Protein AF-A0A934BSH8-F1 (afdb_monomer_lite)

Sequence (89 aa):
MPTNLRAATTQRTSISIAWSFNGASQGFRVQRSSDGGATWTQIVQTPGSATAVQDSGLTPGTKYLYRVQALNDDGPTAWSSALSKTTLQ

Foldseek 3Di:
DWEPWDFPDAAQFKTKIFTDDDDFFQWKWKWKDQPPPPDIDTQDIGGRPDGMDMDGRHHGQGKMKMWMWGAHPVGIDDIYDIDIDHHHD

Secondary structure (DSSP, 8-state):
--EEEEEEEE-SSEEEEEEE--S--SEEEEEEESSTTSS-EEEEEEETT--EEEEESPPTT-EEEEEEEEEETTEEPPPPPPEEEE---

Structure (mmCIF, N/CA/C/O backbone):
data_AF-A0A934BSH8-F1
#
_entry.id   AF-A0A934BSH8-F1
#
loop_
_atom_site.group_PDB
_atom_site.id
_atom_site.type_symbol
_atom_site.label_atom_id
_atom_site.label_alt_id
_atom_site.label_comp_id
_atom_site.label_asym_id
_atom_site.label_entity_id
_atom_site.label_seq_id
_atom_site.pdbx_PDB_ins_code
_atom_site.Cartn_x
_atom_site.Cartn_y
_atom_site.Cartn_z
_atom_site.occupancy
_atom_site.B_iso_or_equiv
_atom_site.auth_seq_id
_atom_site.auth_comp_id
_atom_site.auth_asym_id
_atom_site.auth_atom_id
_atom_site.pdbx_PDB_model_num
ATOM 1 N N . MET A 1 1 ? 5.517 -6.295 -11.138 1.00 93.62 1 MET A N 1
ATOM 2 C CA . MET A 1 1 ? 4.584 -5.746 -10.126 1.00 93.62 1 MET A CA 1
ATOM 3 C C . MET A 1 1 ? 5.183 -5.897 -8.735 1.00 93.62 1 MET A C 1
ATOM 5 O O . MET A 1 1 ? 6.021 -6.781 -8.570 1.00 93.62 1 MET A O 1
ATOM 9 N N . PRO A 1 2 ? 4.798 -5.063 -7.756 1.00 96.88 2 PRO A N 1
ATOM 10 C CA . PRO A 1 2 ? 5.152 -5.256 -6.351 1.00 96.88 2 PR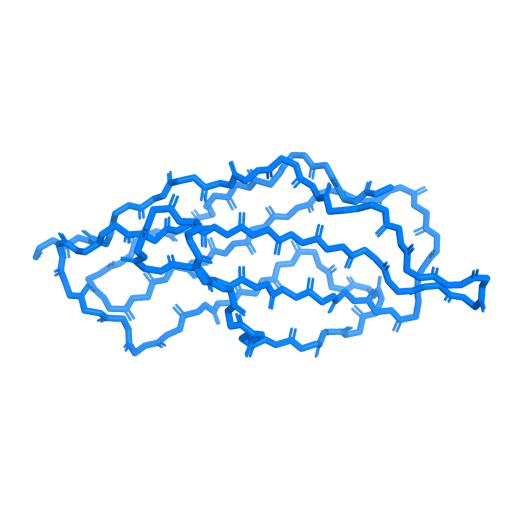O A CA 1
ATOM 11 C C . PRO A 1 2 ? 4.700 -6.625 -5.834 1.00 96.88 2 PRO A C 1
ATOM 13 O O . PRO A 1 2 ? 3.655 -7.141 -6.230 1.00 96.88 2 PRO A O 1
ATOM 16 N N . THR A 1 3 ? 5.490 -7.206 -4.942 1.00 97.81 3 THR A N 1
ATOM 17 C CA . THR A 1 3 ? 5.251 -8.522 -4.333 1.00 97.81 3 THR A CA 1
ATOM 18 C C . THR A 1 3 ? 5.369 -8.428 -2.815 1.00 97.81 3 THR A C 1
ATOM 20 O O . THR A 1 3 ? 5.738 -7.379 -2.289 1.00 97.81 3 THR A O 1
ATOM 23 N N . ASN A 1 4 ? 5.045 -9.512 -2.100 1.00 97.38 4 ASN A N 1
ATOM 24 C CA . ASN A 1 4 ? 5.177 -9.584 -0.639 1.00 97.38 4 ASN A CA 1
ATOM 25 C C . ASN A 1 4 ? 4.482 -8.417 0.093 1.00 97.38 4 ASN A C 1
ATOM 27 O O . ASN A 1 4 ? 5.017 -7.866 1.057 1.00 97.38 4 ASN A O 1
ATOM 31 N N . LEU A 1 5 ? 3.310 -8.003 -0.409 1.00 98.44 5 LEU A N 1
ATOM 32 C CA . LEU A 1 5 ? 2.531 -6.936 0.205 1.00 98.44 5 LEU A CA 1
ATOM 33 C C . LEU A 1 5 ? 2.048 -7.396 1.583 1.00 98.44 5 LEU A C 1
ATOM 35 O O . LEU A 1 5 ? 1.316 -8.379 1.701 1.00 98.44 5 LEU A O 1
ATOM 39 N N . ARG A 1 6 ? 2.455 -6.680 2.627 1.00 98.62 6 ARG A N 1
ATOM 40 C CA . ARG A 1 6 ? 2.209 -7.052 4.024 1.00 98.62 6 ARG A CA 1
ATOM 41 C C . ARG A 1 6 ? 1.975 -5.827 4.895 1.00 98.62 6 ARG A C 1
ATOM 43 O O . ARG A 1 6 ? 2.400 -4.728 4.553 1.00 98.62 6 ARG A O 1
ATOM 50 N N . ALA A 1 7 ? 1.349 -6.026 6.052 1.00 98.00 7 ALA A N 1
ATOM 51 C CA . ALA A 1 7 ? 1.330 -5.003 7.092 1.00 98.00 7 ALA A CA 1
ATOM 52 C C . ALA A 1 7 ? 2.581 -5.143 7.961 1.00 98.00 7 ALA A C 1
ATOM 54 O O . ALA A 1 7 ? 2.786 -6.192 8.569 1.00 98.00 7 ALA A O 1
ATOM 55 N N . ALA A 1 8 ? 3.400 -4.094 8.006 1.00 97.56 8 ALA A N 1
ATOM 56 C CA . ALA A 1 8 ? 4.533 -3.988 8.918 1.00 97.56 8 ALA A CA 1
ATOM 57 C C . ALA A 1 8 ? 4.060 -3.700 10.351 1.00 97.56 8 ALA A C 1
ATOM 59 O O . ALA A 1 8 ? 4.536 -4.322 11.294 1.00 97.56 8 ALA A O 1
ATOM 60 N N . THR A 1 9 ? 3.064 -2.819 10.494 1.00 97.81 9 THR A N 1
ATOM 61 C CA . THR A 1 9 ? 2.451 -2.472 11.784 1.00 97.81 9 THR A CA 1
ATOM 62 C C . THR A 1 9 ? 0.954 -2.272 11.601 1.00 97.81 9 THR A C 1
ATOM 64 O O . THR A 1 9 ? 0.512 -1.744 10.582 1.00 97.81 9 THR A O 1
ATOM 67 N N . THR A 1 10 ? 0.162 -2.677 12.589 1.00 98.56 10 THR A N 1
ATOM 68 C CA . THR A 1 10 ? -1.281 -2.405 12.658 1.00 98.56 10 THR A CA 1
ATOM 69 C C . THR A 1 10 ? -1.571 -1.697 13.973 1.00 98.56 10 THR A C 1
ATOM 71 O O . THR A 1 10 ? -1.162 -2.168 15.030 1.00 98.56 10 THR A O 1
ATOM 74 N N . GLN A 1 11 ? -2.246 -0.556 13.903 1.00 98.56 11 GLN A N 1
ATOM 75 C CA . GLN A 1 11 ? -2.665 0.244 15.049 1.00 98.56 11 GLN A CA 1
ATOM 76 C C . GLN A 1 11 ? -4.185 0.430 15.028 1.00 98.56 11 GLN A C 1
ATOM 78 O O . GLN A 1 11 ? -4.886 -0.036 14.127 1.00 98.56 11 GLN A O 1
ATOM 83 N N . ARG A 1 12 ? -4.703 1.126 16.043 1.00 98.50 12 ARG A N 1
ATOM 84 C CA . ARG A 1 12 ? -6.127 1.445 16.168 1.00 98.50 12 ARG A CA 1
ATOM 85 C C . ARG A 1 12 ? -6.637 2.328 15.022 1.00 98.50 12 ARG A C 1
ATOM 87 O O . ARG A 1 12 ? -7.741 2.125 14.539 1.00 98.50 12 ARG A O 1
ATOM 94 N N . THR A 1 13 ? -5.824 3.277 14.561 1.00 98.56 13 THR A N 1
ATOM 95 C CA . THR A 1 13 ? -6.208 4.256 13.525 1.00 98.56 13 THR A CA 1
ATOM 96 C C . THR A 1 13 ? -5.192 4.370 12.387 1.00 98.56 13 THR A C 1
ATOM 98 O O . THR A 1 13 ? -5.259 5.306 11.589 1.00 98.56 13 THR A O 1
ATOM 101 N N . SER A 1 14 ? -4.242 3.435 12.290 1.00 98.50 14 SER A N 1
ATOM 102 C CA . SER A 1 14 ? -3.278 3.404 11.188 1.00 98.50 14 SER A CA 1
ATOM 103 C C . SER A 1 14 ? -2.810 1.988 10.849 1.00 98.50 14 SER A C 1
ATOM 105 O O . SER A 1 14 ? -2.812 1.095 11.701 1.00 98.50 14 SER A O 1
ATOM 107 N N . ILE A 1 15 ? -2.400 1.775 9.599 1.00 98.75 15 ILE A N 1
ATOM 108 C CA . ILE A 1 15 ? -1.751 0.547 9.127 1.00 98.75 15 ILE A CA 1
ATOM 109 C C . ILE A 1 15 ? -0.518 0.947 8.314 1.00 98.75 15 ILE A C 1
ATOM 111 O O . ILE A 1 15 ? -0.614 1.708 7.356 1.00 98.75 15 ILE A O 1
ATOM 115 N N . SER A 1 16 ? 0.647 0.417 8.686 1.00 98.50 16 SER A N 1
ATOM 116 C CA . SER A 1 16 ? 1.871 0.542 7.890 1.00 98.50 16 SER A CA 1
ATOM 117 C C . SER A 1 16 ? 1.982 -0.646 6.944 1.00 98.50 16 SER A C 1
ATOM 119 O O . SER A 1 16 ? 1.956 -1.798 7.381 1.00 98.50 16 SER A O 1
ATOM 121 N N . ILE A 1 17 ? 2.079 -0.366 5.651 1.00 98.38 17 ILE A N 1
ATOM 122 C CA . ILE A 1 17 ? 2.063 -1.332 4.556 1.00 98.38 17 ILE A CA 1
ATOM 123 C C . ILE A 1 17 ? 3.451 -1.351 3.933 1.00 98.38 17 ILE A C 1
ATOM 125 O O . ILE A 1 17 ? 3.998 -0.294 3.640 1.00 98.38 17 ILE A O 1
ATOM 129 N N . ALA A 1 18 ? 4.002 -2.537 3.699 1.00 98.56 18 ALA A N 1
ATOM 130 C CA . ALA A 1 18 ? 5.307 -2.729 3.078 1.00 98.56 18 ALA A CA 1
ATOM 131 C C . ALA A 1 18 ? 5.226 -3.738 1.927 1.00 98.56 18 ALA A C 1
ATOM 133 O O . ALA A 1 18 ? 4.387 -4.640 1.948 1.00 98.56 18 ALA A O 1
ATOM 134 N N . TRP A 1 19 ? 6.108 -3.598 0.939 1.00 98.44 19 TRP A N 1
ATOM 135 C CA . TRP A 1 19 ? 6.204 -4.481 -0.224 1.00 98.44 19 TRP A CA 1
ATOM 136 C C . TRP A 1 19 ? 7.658 -4.698 -0.653 1.00 98.44 19 TRP A C 1
ATOM 138 O O . TRP A 1 19 ? 8.577 -4.001 -0.227 1.00 98.44 19 TRP A O 1
ATOM 148 N N . SER A 1 20 ? 7.862 -5.685 -1.520 1.00 98.00 20 SER A N 1
ATOM 149 C CA . SER A 1 20 ? 9.129 -5.965 -2.193 1.00 98.00 20 SER A CA 1
ATOM 150 C C . SER A 1 20 ? 9.010 -5.675 -3.688 1.00 98.00 20 SER A C 1
ATOM 152 O O . SER A 1 20 ? 7.993 -5.985 -4.318 1.00 98.00 20 SER A O 1
ATOM 154 N N . PHE A 1 21 ? 10.055 -5.096 -4.272 1.00 96.00 21 PHE A N 1
ATOM 155 C CA . PHE A 1 21 ? 10.127 -4.806 -5.700 1.00 96.00 21 PHE A CA 1
ATOM 156 C C . PHE A 1 21 ? 11.587 -4.848 -6.161 1.00 96.00 21 PHE A C 1
ATOM 158 O O . PHE A 1 21 ? 12.424 -4.155 -5.595 1.00 96.00 21 PHE A O 1
ATOM 165 N N . ASN A 1 22 ? 11.880 -5.667 -7.174 1.00 89.81 22 ASN A N 1
ATOM 166 C CA . ASN A 1 22 ? 13.248 -5.933 -7.645 1.00 89.81 22 ASN A CA 1
ATOM 167 C C . ASN A 1 22 ? 13.559 -5.242 -8.987 1.00 89.81 22 ASN A C 1
ATOM 169 O O . ASN A 1 22 ? 14.428 -5.695 -9.724 1.00 89.81 22 ASN A O 1
ATOM 173 N N . GLY A 1 23 ? 12.818 -4.189 -9.340 1.00 88.44 23 GLY A N 1
ATOM 174 C CA . GLY A 1 23 ? 13.003 -3.434 -10.581 1.00 88.44 23 GLY A CA 1
ATOM 175 C C . GLY A 1 23 ? 13.185 -1.940 -10.329 1.00 88.44 23 GLY A C 1
ATOM 176 O O . GLY A 1 23 ? 13.109 -1.477 -9.192 1.00 88.44 23 GLY A O 1
ATOM 177 N N . ALA A 1 24 ? 13.375 -1.181 -11.406 1.00 89.56 24 ALA A N 1
ATOM 178 C CA . ALA A 1 24 ? 13.260 0.273 -11.380 1.00 89.56 24 ALA A CA 1
ATOM 179 C C . ALA A 1 24 ? 11.790 0.684 -11.551 1.00 89.56 24 ALA A C 1
ATOM 181 O O . ALA A 1 24 ? 11.035 0.030 -12.271 1.00 89.56 24 ALA A O 1
ATOM 182 N N . SER A 1 25 ? 11.380 1.747 -10.865 1.00 92.81 25 SER A N 1
ATOM 183 C CA . SER A 1 25 ? 10.075 2.382 -11.053 1.00 92.81 25 SER A CA 1
ATOM 184 C C . SER A 1 25 ? 10.205 3.886 -10.846 1.00 92.81 25 SER A C 1
ATOM 186 O O . SER A 1 25 ? 11.095 4.332 -10.122 1.00 92.81 25 SER A O 1
ATOM 188 N N . GLN A 1 26 ? 9.309 4.661 -11.451 1.00 96.31 26 GLN A N 1
ATOM 189 C CA . GLN A 1 26 ? 9.172 6.097 -11.189 1.00 96.31 26 GLN A CA 1
ATOM 190 C C . GLN A 1 26 ? 8.386 6.358 -9.897 1.00 96.31 26 GLN A C 1
ATOM 192 O O . GLN A 1 26 ? 8.481 7.419 -9.282 1.00 96.31 26 GLN A O 1
ATOM 197 N N . GLY A 1 27 ? 7.606 5.372 -9.457 1.00 97.50 27 GLY A N 1
ATOM 198 C CA . GLY A 1 27 ? 6.818 5.468 -8.245 1.00 97.50 27 GLY A CA 1
ATOM 199 C C . GLY A 1 27 ? 5.965 4.245 -7.987 1.00 97.50 27 GLY A C 1
ATOM 200 O O . GLY A 1 27 ? 5.893 3.324 -8.799 1.00 97.50 27 GLY A O 1
ATOM 201 N N . PHE A 1 28 ? 5.253 4.276 -6.868 1.00 98.31 28 PHE A N 1
ATOM 202 C CA . PHE A 1 28 ? 4.211 3.302 -6.574 1.00 98.31 28 PHE A CA 1
ATOM 203 C C . PHE A 1 28 ? 2.894 4.008 -6.331 1.00 98.31 28 PHE A C 1
ATOM 205 O O . PHE A 1 28 ? 2.841 5.045 -5.676 1.00 98.31 28 PHE A O 1
ATOM 212 N N . ARG A 1 29 ? 1.815 3.417 -6.834 1.00 98.50 29 ARG A N 1
ATOM 213 C CA . ARG A 1 29 ? 0.456 3.818 -6.484 1.00 98.50 29 ARG A CA 1
ATOM 214 C C . ARG A 1 29 ? -0.089 2.825 -5.476 1.00 98.50 29 ARG A C 1
ATOM 216 O O . ARG A 1 29 ? -0.111 1.626 -5.753 1.00 98.50 29 ARG A O 1
ATOM 223 N N . VAL A 1 30 ? -0.562 3.331 -4.342 1.00 98.50 30 VAL A N 1
ATOM 224 C CA . VAL A 1 30 ? -1.191 2.522 -3.295 1.00 98.50 30 VAL A CA 1
ATOM 225 C C . VAL A 1 30 ? -2.673 2.856 -3.241 1.00 98.50 30 VAL A C 1
ATOM 227 O O . VAL A 1 30 ? -3.061 4.028 -3.198 1.00 98.50 30 VAL A O 1
ATOM 230 N N . GLN A 1 31 ? -3.507 1.822 -3.250 1.00 98.69 31 GLN A N 1
ATOM 231 C CA . GLN A 1 31 ? -4.949 1.953 -3.096 1.00 98.69 31 GLN A CA 1
ATOM 232 C C . GLN A 1 31 ? -5.450 1.194 -1.880 1.00 98.69 31 GLN A C 1
ATOM 234 O O . GLN A 1 31 ? -4.892 0.163 -1.499 1.00 98.69 31 GLN A O 1
ATOM 239 N N . ARG A 1 32 ? -6.550 1.703 -1.330 1.00 98.69 32 ARG A N 1
ATOM 240 C CA . ARG A 1 32 ? -7.307 1.113 -0.235 1.00 98.69 32 ARG A CA 1
ATOM 241 C C . ARG A 1 32 ? -8.754 0.886 -0.647 1.00 98.69 32 ARG A C 1
ATOM 243 O O . ARG A 1 32 ? -9.333 1.714 -1.343 1.00 98.69 32 ARG A O 1
ATOM 250 N N . SER A 1 33 ? -9.344 -0.186 -0.144 1.00 98.69 33 SER A N 1
ATOM 251 C CA . SER A 1 33 ? -10.784 -0.430 -0.150 1.00 98.69 33 SER A CA 1
ATOM 252 C C . SER A 1 33 ? -11.265 -0.701 1.275 1.00 98.69 33 SER A C 1
ATOM 254 O O . SER A 1 33 ? -10.564 -1.353 2.049 1.00 98.69 33 SER A O 1
ATOM 256 N N . SER A 1 34 ? -12.452 -0.208 1.625 1.00 97.81 34 SER A N 1
ATOM 257 C CA . SER A 1 34 ? -13.143 -0.496 2.893 1.00 97.81 34 SER A CA 1
ATOM 258 C C . SER A 1 34 ? -14.448 -1.279 2.703 1.00 97.81 34 SER A C 1
ATOM 260 O O . SER A 1 34 ? -15.153 -1.540 3.671 1.00 97.8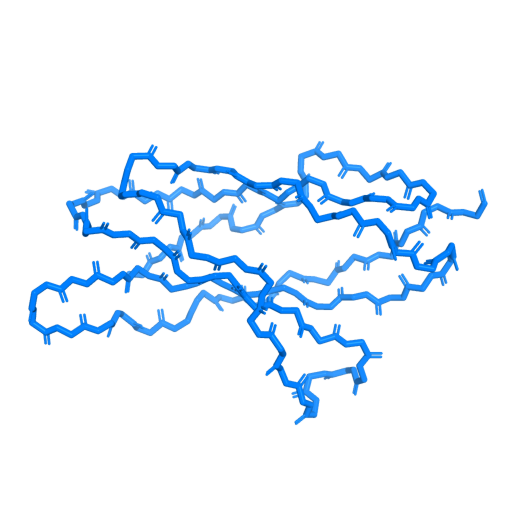1 34 SER A O 1
ATOM 262 N N . ASP A 1 35 ? -14.780 -1.657 1.467 1.00 97.31 35 ASP A N 1
ATOM 263 C CA . ASP A 1 35 ? -16.049 -2.284 1.071 1.00 97.31 35 ASP A CA 1
ATOM 264 C C . ASP A 1 35 ? -15.846 -3.678 0.451 1.00 97.31 35 ASP A C 1
ATOM 266 O O . ASP A 1 35 ? -16.609 -4.129 -0.398 1.00 97.31 35 ASP A O 1
ATOM 270 N N . GLY A 1 36 ? -14.783 -4.374 0.863 1.00 95.69 36 GLY A N 1
ATOM 271 C CA . GLY A 1 36 ? -14.482 -5.720 0.369 1.00 95.69 36 GLY A CA 1
ATOM 272 C C . GLY A 1 36 ? -13.932 -5.759 -1.060 1.00 95.69 36 GLY A C 1
ATOM 273 O O . GLY A 1 36 ? -13.911 -6.824 -1.668 1.00 95.69 36 GLY A O 1
ATOM 274 N N . GLY A 1 37 ? -13.445 -4.630 -1.578 1.00 96.88 37 GLY A N 1
ATOM 275 C CA . GLY A 1 37 ? -12.815 -4.530 -2.893 1.00 96.88 37 GLY A CA 1
ATOM 276 C C . GLY A 1 37 ? -13.758 -4.086 -4.007 1.00 96.88 37 GLY A C 1
ATOM 277 O O . GLY A 1 37 ? -13.340 -4.123 -5.166 1.00 96.88 37 GLY A O 1
ATOM 278 N N . ALA A 1 38 ? -14.984 -3.665 -3.675 1.00 97.19 38 ALA A N 1
ATOM 279 C CA . ALA A 1 38 ? -15.943 -3.143 -4.644 1.00 97.19 38 ALA A CA 1
ATOM 280 C C . ALA A 1 38 ? -15.495 -1.778 -5.187 1.00 97.19 38 ALA A C 1
ATOM 282 O O . ALA A 1 38 ? -15.542 -1.546 -6.395 1.00 97.19 38 ALA A O 1
ATOM 283 N N . THR A 1 39 ? -14.973 -0.907 -4.320 1.00 98.06 39 THR A N 1
ATOM 284 C CA . THR A 1 39 ? -14.366 0.371 -4.703 1.00 98.06 39 THR A CA 1
ATOM 285 C C . THR A 1 39 ? -12.950 0.501 -4.154 1.00 98.06 39 THR A C 1
ATOM 287 O O . THR A 1 39 ? -12.611 -0.032 -3.097 1.00 98.06 39 THR A O 1
ATOM 290 N N . TRP A 1 40 ? -12.091 1.201 -4.901 1.00 98.44 40 TRP A N 1
ATOM 291 C CA . TRP A 1 40 ? -10.687 1.411 -4.552 1.00 98.44 40 TRP A CA 1
ATOM 292 C C . TRP A 1 40 ? -10.329 2.889 -4.639 1.00 98.44 40 TRP 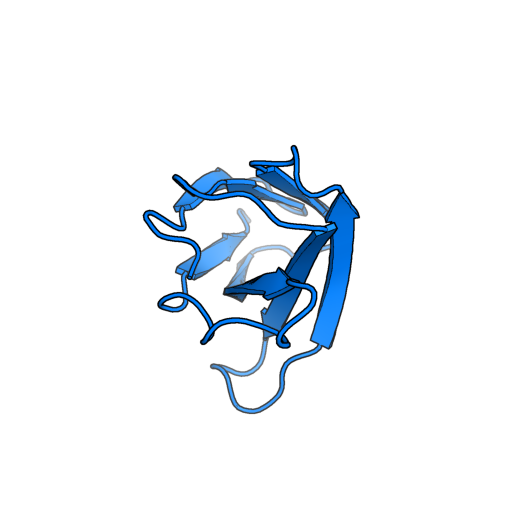A C 1
ATOM 294 O O . TRP A 1 40 ? -10.410 3.494 -5.708 1.00 98.44 40 TRP A O 1
ATOM 304 N N . THR A 1 41 ? -9.847 3.442 -3.532 1.00 98.38 41 THR A N 1
ATOM 305 C CA . THR A 1 41 ? -9.410 4.835 -3.427 1.00 98.38 41 THR A CA 1
ATOM 306 C C . THR A 1 41 ? -7.892 4.891 -3.388 1.00 98.38 41 THR A C 1
ATOM 308 O O . THR A 1 41 ? -7.257 4.146 -2.640 1.00 98.38 41 THR A O 1
ATOM 311 N N . GLN A 1 42 ? -7.285 5.769 -4.188 1.00 98.31 42 GLN A N 1
ATOM 312 C CA . GLN A 1 42 ? -5.852 6.043 -4.085 1.00 98.31 42 GLN A CA 1
ATOM 313 C C . GLN A 1 42 ? -5.563 6.754 -2.767 1.00 98.31 42 GLN A C 1
ATOM 315 O O . GLN A 1 42 ? -6.103 7.827 -2.522 1.00 98.31 42 GLN A O 1
ATOM 320 N N . ILE A 1 43 ? -4.700 6.158 -1.944 1.00 96.62 43 ILE A N 1
ATOM 321 C CA . ILE A 1 43 ? -4.277 6.767 -0.678 1.00 96.62 43 ILE A CA 1
ATOM 322 C C . ILE A 1 43 ? -3.000 7.584 -0.855 1.00 96.62 43 ILE A C 1
ATOM 324 O O . ILE A 1 43 ? -2.852 8.638 -0.250 1.00 96.62 43 ILE A O 1
ATOM 328 N N . VAL A 1 44 ? -2.083 7.118 -1.708 1.00 97.94 44 VAL A N 1
ATOM 329 C CA . VAL A 1 44 ? -0.807 7.790 -1.947 1.00 97.94 44 VAL A CA 1
ATOM 330 C C . VAL A 1 44 ? -0.215 7.386 -3.295 1.00 97.94 44 VAL A C 1
ATOM 332 O O . VAL A 1 44 ? -0.473 6.290 -3.811 1.00 97.94 44 VAL A O 1
ATOM 335 N N . GLN A 1 45 ? 0.626 8.267 -3.829 1.00 98.06 45 GLN A N 1
ATOM 336 C CA . GLN A 1 45 ? 1.644 7.921 -4.808 1.00 98.06 45 GLN A CA 1
ATOM 337 C C . GLN A 1 45 ? 3.019 8.219 -4.200 1.00 98.06 45 GLN A C 1
ATOM 339 O O . GLN A 1 45 ? 3.242 9.321 -3.706 1.00 98.06 45 GLN A O 1
ATOM 344 N N . THR A 1 46 ? 3.917 7.238 -4.187 1.00 97.69 46 THR A N 1
ATOM 345 C CA . THR A 1 46 ? 5.244 7.350 -3.565 1.00 97.69 46 THR A CA 1
ATOM 346 C C . THR A 1 46 ? 6.344 7.425 -4.625 1.00 97.69 46 THR A C 1
ATOM 348 O O . THR A 1 46 ? 6.124 6.958 -5.745 1.00 97.69 46 THR A O 1
ATOM 351 N N . PRO A 1 47 ? 7.549 7.916 -4.282 1.00 97.12 47 PRO A N 1
ATOM 352 C CA . PRO A 1 47 ? 8.734 7.753 -5.123 1.00 97.12 47 PRO A CA 1
ATOM 353 C C . PRO A 1 47 ? 9.060 6.277 -5.382 1.00 97.12 47 PRO A C 1
ATOM 355 O O . PRO A 1 47 ? 8.687 5.403 -4.594 1.00 97.12 47 PRO A O 1
ATOM 358 N N . GLY A 1 48 ? 9.795 6.003 -6.461 1.00 95.56 48 GLY A N 1
ATOM 359 C CA . GLY A 1 48 ? 10.149 4.640 -6.879 1.00 95.56 48 GLY A CA 1
ATOM 360 C C . GLY A 1 48 ? 11.126 3.900 -5.961 1.00 95.56 48 GLY A C 1
ATOM 361 O O . GLY A 1 48 ? 11.286 2.690 -6.085 1.00 95.56 48 GLY A O 1
ATOM 362 N N . SER A 1 49 ? 11.754 4.607 -5.016 1.00 95.25 49 SER A N 1
ATOM 363 C CA . SER A 1 49 ? 12.594 4.029 -3.960 1.00 95.25 49 SER A CA 1
ATOM 364 C C . SER A 1 49 ? 11.805 3.586 -2.723 1.00 95.25 49 SER A C 1
ATOM 366 O O . SER A 1 49 ? 12.361 2.927 -1.844 1.00 95.25 49 SER A O 1
ATOM 368 N N . ALA A 1 50 ? 10.522 3.947 -2.619 1.00 97.19 50 ALA A N 1
ATOM 369 C CA . ALA A 1 50 ? 9.714 3.602 -1.459 1.00 97.19 50 ALA A CA 1
ATOM 370 C C . ALA A 1 50 ? 9.359 2.110 -1.447 1.00 97.19 50 ALA A C 1
ATOM 372 O O . ALA A 1 50 ? 8.935 1.537 -2.448 1.00 97.19 50 ALA A O 1
ATOM 373 N N . THR A 1 51 ? 9.468 1.493 -0.276 1.00 96.62 51 THR A N 1
ATOM 374 C CA . THR A 1 51 ? 9.081 0.092 -0.041 1.00 96.62 51 THR A CA 1
ATOM 375 C C . THR A 1 51 ? 8.027 -0.047 1.054 1.00 96.62 51 THR A C 1
ATOM 377 O O . THR A 1 51 ? 7.627 -1.162 1.393 1.00 96.62 51 THR A O 1
ATOM 380 N N . ALA A 1 52 ? 7.568 1.078 1.609 1.00 98.06 52 ALA A N 1
ATOM 381 C CA . ALA A 1 52 ? 6.518 1.128 2.610 1.00 98.06 52 ALA A CA 1
ATOM 382 C C . ALA A 1 52 ? 5.785 2.478 2.621 1.00 98.06 52 ALA A C 1
ATOM 384 O O . ALA A 1 52 ? 6.327 3.500 2.199 1.00 98.06 52 ALA A O 1
ATOM 385 N N . VAL A 1 53 ? 4.561 2.478 3.153 1.00 98.25 53 VAL A N 1
ATOM 386 C CA . VAL A 1 53 ? 3.784 3.679 3.485 1.00 98.25 53 VAL A CA 1
ATOM 387 C C . VAL A 1 53 ? 2.947 3.446 4.741 1.00 98.25 53 VAL A C 1
ATOM 389 O O . VAL A 1 53 ? 2.488 2.332 4.985 1.00 98.25 53 VAL A O 1
ATOM 392 N N . GLN A 1 54 ? 2.705 4.502 5.516 1.00 98.38 54 GLN A N 1
ATOM 393 C CA . GLN A 1 54 ? 1.700 4.497 6.573 1.00 98.38 54 GLN A CA 1
ATOM 394 C C . GLN A 1 54 ? 0.380 5.093 6.074 1.00 98.38 54 GLN A C 1
ATOM 396 O O . GLN A 1 54 ? 0.345 6.224 5.597 1.00 98.38 54 GLN A O 1
ATOM 401 N N . ASP A 1 55 ? -0.704 4.337 6.223 1.00 98.50 55 ASP A N 1
ATOM 402 C CA . ASP A 1 55 ? -2.071 4.809 6.031 1.00 98.50 55 ASP A CA 1
ATOM 403 C C . ASP A 1 55 ? -2.687 5.152 7.392 1.00 98.50 55 ASP A C 1
ATOM 405 O O . ASP A 1 55 ? -2.801 4.281 8.255 1.00 98.50 55 ASP A O 1
ATOM 409 N N . SER A 1 56 ? -3.051 6.417 7.596 1.00 98.25 56 SER A N 1
ATOM 410 C CA . SER A 1 56 ? -3.497 6.977 8.880 1.00 98.25 56 SER A CA 1
ATOM 411 C C . 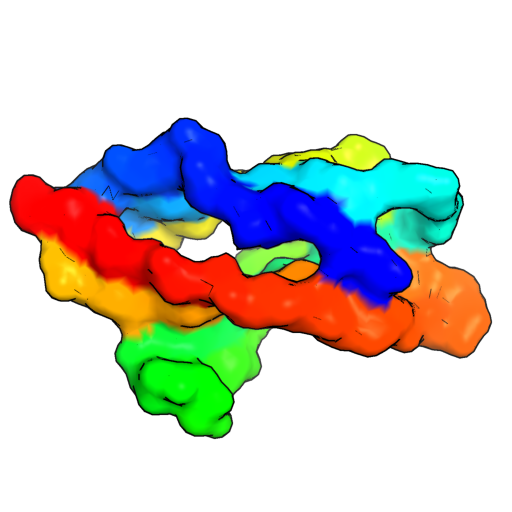SER A 1 56 ? -4.933 7.501 8.797 1.00 98.25 56 SER A C 1
ATOM 413 O O . SER A 1 56 ? -5.475 7.700 7.713 1.00 98.25 56 SER A O 1
ATOM 415 N N . GLY A 1 57 ? -5.554 7.758 9.953 1.00 97.88 57 GLY A N 1
ATOM 416 C CA . GLY A 1 57 ? -6.932 8.265 10.018 1.00 97.88 57 GLY A CA 1
ATOM 417 C C . GLY A 1 57 ? -7.985 7.186 9.752 1.00 97.88 57 GLY A C 1
ATOM 418 O O . GLY A 1 57 ? -9.078 7.482 9.278 1.00 97.88 57 GLY A O 1
ATOM 419 N N . LEU A 1 58 ? -7.643 5.928 10.029 1.00 98.38 58 LEU A N 1
ATOM 420 C CA . LEU A 1 58 ? -8.523 4.780 9.849 1.00 98.38 58 LEU A CA 1
ATOM 421 C C . LEU A 1 58 ? -9.499 4.626 11.010 1.00 98.38 58 LEU A C 1
ATOM 423 O O . LEU A 1 58 ? -9.204 4.989 12.149 1.00 98.38 58 LEU A O 1
ATOM 427 N N . THR A 1 59 ? -10.646 4.022 10.722 1.00 98.50 59 THR A N 1
ATOM 428 C CA . THR A 1 59 ? -11.643 3.670 11.729 1.00 98.50 59 THR A CA 1
ATOM 429 C C . THR A 1 59 ? -11.181 2.421 12.496 1.00 98.50 59 THR A C 1
ATOM 431 O O . THR A 1 59 ? -10.763 1.450 11.859 1.00 98.50 59 THR A O 1
ATOM 434 N N . PRO A 1 60 ? -11.243 2.402 13.840 1.00 98.56 60 PRO A N 1
ATOM 435 C CA . PRO A 1 60 ? -10.923 1.222 14.650 1.00 98.56 60 PRO A CA 1
ATOM 436 C C . PRO A 1 60 ? -11.790 0.004 14.319 1.00 98.56 60 PRO A C 1
ATOM 438 O O . PRO A 1 60 ? -12.938 0.148 13.896 1.00 98.56 60 PRO A O 1
ATOM 441 N N . GLY A 1 61 ? -11.244 -1.203 14.495 1.00 98.12 61 GLY A N 1
ATOM 442 C CA . GLY A 1 61 ? -11.945 -2.466 14.229 1.00 98.12 61 GLY A CA 1
ATOM 443 C C . GLY A 1 61 ? -12.461 -2.649 12.793 1.00 98.12 61 GLY A C 1
ATOM 444 O O . GLY A 1 61 ? -13.308 -3.507 12.554 1.00 98.12 61 GLY A O 1
ATOM 445 N N . THR A 1 62 ? -11.983 -1.849 11.839 1.00 98.50 62 THR A N 1
ATOM 446 C CA . THR A 1 62 ? -12.479 -1.819 10.459 1.00 98.50 62 THR A CA 1
ATOM 447 C C . THR A 1 62 ? -11.518 -2.550 9.538 1.00 98.50 62 THR A C 1
ATOM 449 O O . THR A 1 62 ? -10.297 -2.403 9.629 1.00 98.50 62 THR A O 1
ATOM 452 N N . LYS A 1 63 ? -12.077 -3.374 8.650 1.00 98.56 63 LYS A N 1
ATOM 453 C CA . LYS A 1 63 ? -11.315 -4.133 7.661 1.00 98.56 63 LYS A CA 1
ATOM 454 C C . LYS A 1 63 ? -11.042 -3.275 6.432 1.00 98.56 63 LYS A C 1
ATOM 456 O O . LYS A 1 63 ? -11.961 -2.720 5.838 1.00 98.56 63 LYS A O 1
ATOM 461 N N . TYR A 1 64 ? -9.783 -3.256 6.026 1.00 98.69 64 TYR A N 1
ATOM 462 C CA . TYR A 1 64 ? -9.293 -2.596 4.832 1.00 98.69 64 TYR A CA 1
ATOM 463 C C . TYR A 1 64 ? -8.562 -3.596 3.940 1.00 98.69 64 TYR A C 1
ATOM 465 O O . TYR A 1 64 ? -7.852 -4.489 4.415 1.00 98.69 64 TYR A O 1
ATOM 473 N N . LEU A 1 65 ? -8.736 -3.434 2.633 1.00 98.81 65 LEU A N 1
ATOM 474 C CA . LEU A 1 65 ? -7.926 -4.097 1.624 1.00 98.81 65 LEU A CA 1
ATOM 475 C C . LEU A 1 65 ? -6.944 -3.098 1.029 1.00 98.81 65 LEU A C 1
ATOM 477 O O . LEU A 1 65 ? -7.307 -1.950 0.788 1.00 98.81 65 LEU A O 1
ATOM 481 N N . TYR A 1 66 ? -5.732 -3.553 0.733 1.00 98.75 66 TYR A N 1
ATOM 482 C CA . TYR A 1 66 ? -4.690 -2.745 0.113 1.00 98.75 66 TYR A CA 1
ATOM 483 C C . TYR A 1 66 ? -4.122 -3.426 -1.116 1.00 98.75 66 TYR A C 1
ATOM 485 O O . TYR A 1 66 ? -3.947 -4.641 -1.127 1.00 98.75 66 TYR A O 1
ATOM 493 N N . ARG A 1 67 ? -3.782 -2.636 -2.132 1.00 98.69 67 ARG A N 1
ATOM 494 C CA . ARG A 1 67 ? -3.035 -3.103 -3.303 1.00 98.69 67 ARG A CA 1
ATOM 495 C C . ARG A 1 67 ? -2.050 -2.043 -3.766 1.00 98.69 67 ARG A C 1
ATOM 497 O O . ARG A 1 67 ? -2.296 -0.846 -3.600 1.00 98.69 67 ARG A O 1
ATOM 504 N N . VAL A 1 68 ? -0.947 -2.494 -4.354 1.00 98.56 68 VAL A N 1
ATOM 505 C CA . VAL A 1 68 ? 0.126 -1.623 -4.842 1.00 98.56 68 VAL A CA 1
ATOM 506 C C . VAL A 1 68 ? 0.464 -1.998 -6.275 1.00 98.56 68 VAL A C 1
ATOM 508 O O . VAL A 1 68 ? 0.542 -3.178 -6.607 1.00 98.56 68 VAL A O 1
ATOM 511 N N . GLN A 1 69 ? 0.688 -1.004 -7.125 1.00 98.12 69 GLN A N 1
ATOM 512 C CA . GLN A 1 69 ? 1.296 -1.196 -8.441 1.00 98.12 69 GLN A CA 1
ATOM 513 C C . GLN A 1 69 ? 2.505 -0.274 -8.586 1.00 98.12 69 GLN A C 1
ATOM 515 O O . GLN A 1 69 ? 2.530 0.811 -7.999 1.00 98.12 69 GLN A O 1
ATOM 520 N N . ALA A 1 70 ? 3.492 -0.697 -9.372 1.00 98.12 70 ALA A N 1
ATOM 521 C CA . ALA A 1 70 ? 4.593 0.170 -9.768 1.00 98.12 70 ALA A CA 1
ATOM 522 C C . ALA A 1 70 ? 4.166 1.021 -10.971 1.00 98.12 70 ALA A C 1
ATOM 524 O O . ALA A 1 70 ? 3.373 0.577 -11.803 1.00 98.12 70 ALA A O 1
ATOM 525 N N . LEU A 1 71 ? 4.674 2.243 -11.037 1.00 97.5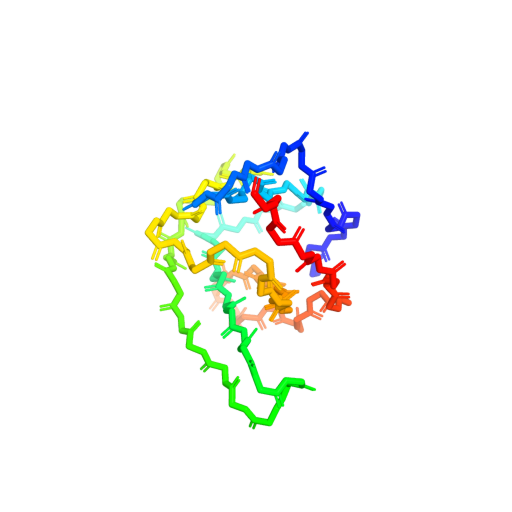0 71 LEU A N 1
ATOM 526 C CA . LEU A 1 71 ? 4.510 3.179 -12.140 1.00 97.50 71 LEU A CA 1
ATOM 527 C C . LEU A 1 71 ? 5.835 3.229 -12.898 1.00 97.50 71 LEU A C 1
ATOM 529 O O . LEU A 1 71 ? 6.850 3.618 -12.320 1.00 97.50 71 LEU A O 1
ATOM 533 N N . ASN A 1 72 ? 5.817 2.828 -14.165 1.00 92.69 72 ASN A N 1
ATOM 534 C CA . ASN A 1 72 ? 6.988 2.808 -15.036 1.00 92.69 72 ASN A CA 1
ATOM 535 C C . ASN A 1 72 ? 6.714 3.649 -16.291 1.00 92.69 72 ASN A C 1
ATOM 537 O O . ASN A 1 72 ? 5.559 3.986 -16.562 1.00 92.69 72 ASN A O 1
ATOM 541 N N . ASP A 1 73 ? 7.762 3.946 -17.057 1.00 89.94 73 ASP A N 1
ATOM 542 C CA . ASP A 1 73 ? 7.667 4.764 -18.275 1.00 89.94 73 ASP A CA 1
ATOM 543 C C . ASP A 1 73 ? 6.802 4.091 -19.355 1.00 89.94 73 ASP A C 1
ATOM 545 O O . ASP A 1 73 ? 5.986 4.750 -19.993 1.00 89.94 73 ASP A O 1
ATOM 549 N N . ASP A 1 74 ? 6.879 2.760 -19.466 1.00 91.44 74 ASP A N 1
ATOM 550 C CA . ASP A 1 74 ? 6.049 1.947 -20.373 1.00 91.44 74 ASP A CA 1
ATOM 551 C C . ASP A 1 74 ? 4.602 1.753 -19.874 1.00 91.44 74 ASP A C 1
ATOM 553 O O . ASP A 1 74 ? 3.799 1.040 -20.479 1.00 91.44 74 ASP A O 1
ATOM 557 N N . GLY A 1 75 ? 4.265 2.368 -18.739 1.00 94.00 75 GLY A N 1
ATOM 558 C CA . GLY A 1 75 ? 2.973 2.274 -18.076 1.00 94.00 75 GLY A CA 1
ATOM 559 C C . GLY A 1 75 ? 3.012 1.515 -16.743 1.00 94.00 75 GLY A C 1
ATOM 560 O O . GLY A 1 75 ? 4.025 0.923 -16.354 1.00 94.00 75 GLY A O 1
ATOM 561 N N . PRO A 1 76 ? 1.907 1.546 -15.974 1.00 96.25 76 PRO A N 1
ATOM 562 C CA . PRO A 1 76 ? 1.846 0.872 -14.685 1.00 96.25 76 PRO A CA 1
ATOM 563 C C . PRO A 1 76 ? 1.892 -0.651 -14.806 1.00 96.25 76 PRO A C 1
ATOM 565 O O . PRO A 1 76 ? 1.312 -1.238 -15.718 1.00 96.25 76 PRO A O 1
ATOM 568 N N . THR A 1 77 ? 2.502 -1.316 -13.825 1.00 96.69 77 THR A N 1
ATOM 569 C CA . THR A 1 77 ? 2.399 -2.776 -13.717 1.00 96.69 77 THR A CA 1
ATOM 570 C C . THR A 1 77 ? 0.982 -3.198 -13.338 1.00 96.69 77 THR A C 1
ATOM 572 O O . THR A 1 77 ? 0.208 -2.402 -12.813 1.00 96.69 77 THR A O 1
ATOM 575 N N . ALA A 1 78 ? 0.681 -4.494 -13.450 1.00 97.38 78 ALA A N 1
ATOM 576 C CA . ALA A 1 78 ? -0.451 -5.071 -12.730 1.00 97.38 78 ALA A CA 1
ATOM 577 C C . ALA A 1 78 ? -0.390 -4.744 -11.222 1.00 97.38 78 ALA A C 1
ATOM 579 O O . ALA A 1 78 ? 0.693 -4.550 -10.647 1.00 97.38 78 ALA A O 1
ATOM 580 N N . TRP A 1 79 ? -1.561 -4.699 -10.590 1.00 98.19 79 TRP A N 1
ATOM 581 C CA . TRP A 1 79 ? -1.688 -4.607 -9.140 1.00 98.19 79 TRP A CA 1
ATOM 582 C C . TRP A 1 79 ? -1.133 -5.864 -8.468 1.00 98.19 79 TRP A C 1
ATOM 584 O O . TRP A 1 79 ? -1.282 -6.971 -8.983 1.00 98.19 79 TRP A O 1
ATOM 594 N N . SER A 1 80 ? -0.534 -5.702 -7.290 1.00 98.31 80 SER A N 1
ATOM 595 C CA . SER A 1 80 ? -0.198 -6.821 -6.414 1.00 98.31 80 SER A CA 1
ATOM 596 C C . SER A 1 80 ? -1.456 -7.577 -5.976 1.00 98.31 80 SER A C 1
ATOM 598 O O . SER A 1 80 ? -2.564 -7.032 -5.984 1.00 98.31 80 SER A O 1
ATOM 600 N N . SER A 1 81 ? -1.272 -8.791 -5.453 1.00 97.69 81 SER A N 1
ATOM 601 C CA . SER A 1 81 ? -2.299 -9.435 -4.629 1.00 97.69 81 SER A CA 1
ATOM 602 C C . SER A 1 81 ? -2.739 -8.499 -3.501 1.00 97.69 81 SER A C 1
ATOM 604 O O . SER A 1 81 ? -1.910 -7.789 -2.916 1.00 97.69 81 SER A O 1
ATOM 606 N N . ALA A 1 82 ? -4.041 -8.483 -3.215 1.00 97.88 82 ALA A N 1
ATOM 607 C CA . ALA A 1 82 ? -4.593 -7.615 -2.188 1.00 97.88 82 ALA A CA 1
ATOM 608 C C . ALA A 1 82 ? -4.222 -8.112 -0.781 1.00 97.88 82 ALA A C 1
ATOM 610 O O . ALA A 1 82 ? -4.367 -9.291 -0.460 1.00 97.88 82 ALA A O 1
ATOM 611 N N . LEU A 1 83 ? -3.787 -7.193 0.074 1.00 98.56 83 LEU A N 1
ATOM 612 C CA . LEU A 1 83 ? -3.578 -7.418 1.500 1.00 98.56 83 LEU A CA 1
ATOM 613 C C . LEU A 1 83 ? -4.869 -7.095 2.254 1.00 98.56 83 LEU A C 1
ATOM 615 O O . LEU A 1 83 ? -5.338 -5.967 2.177 1.00 98.56 83 LEU A O 1
ATOM 619 N N . SER A 1 84 ? -5.400 -8.043 3.029 1.00 98.44 84 SER A N 1
ATOM 620 C CA . SER A 1 84 ? -6.535 -7.813 3.936 1.00 98.44 84 SER A CA 1
ATOM 621 C C . SER A 1 84 ? -6.058 -7.618 5.371 1.00 98.44 84 SER A C 1
ATOM 623 O O . SER A 1 84 ? -5.427 -8.519 5.935 1.00 98.44 84 SER A O 1
ATOM 625 N N . LYS A 1 85 ? -6.389 -6.478 5.988 1.00 98.56 85 LYS A N 1
ATOM 626 C CA . LYS A 1 85 ? -6.077 -6.198 7.397 1.00 98.56 85 LYS A CA 1
ATOM 627 C C . LYS A 1 85 ? -7.174 -5.414 8.103 1.00 98.56 85 LYS A C 1
ATOM 629 O O . LYS A 1 85 ? -7.820 -4.565 7.507 1.00 98.56 85 LYS A O 1
ATOM 634 N N . THR A 1 86 ? -7.349 -5.703 9.388 1.00 98.56 86 THR A N 1
ATOM 635 C CA . THR A 1 86 ? -8.300 -5.020 10.271 1.00 98.56 86 THR A CA 1
ATOM 636 C C . THR A 1 86 ? -7.520 -4.194 11.281 1.00 98.56 86 THR A C 1
ATOM 638 O O . THR A 1 86 ? -6.567 -4.707 11.869 1.00 98.56 86 THR A O 1
ATOM 641 N N . THR A 1 87 ? -7.896 -2.931 11.467 1.00 98.50 87 THR A N 1
ATOM 642 C CA . THR A 1 87 ? -7.340 -2.071 12.522 1.00 98.50 87 THR A CA 1
ATOM 643 C C . THR A 1 87 ? -7.645 -2.630 13.912 1.00 98.50 87 THR A C 1
ATOM 645 O O . THR A 1 87 ? -8.600 -3.385 14.106 1.00 98.50 87 THR A O 1
ATOM 648 N N . LEU A 1 88 ? -6.830 -2.260 14.900 1.00 98.19 88 LEU A N 1
ATOM 649 C CA . LEU A 1 88 ? -7.082 -2.652 16.290 1.00 98.19 88 LEU A CA 1
ATOM 650 C C . LEU A 1 88 ? -8.337 -1.951 16.834 1.00 98.19 88 LEU A C 1
ATOM 652 O O . LEU A 1 88 ? -8.735 -0.903 16.320 1.00 98.19 88 LEU A O 1
ATOM 656 N N . GLN A 1 89 ? -8.946 -2.530 17.872 1.00 92.56 89 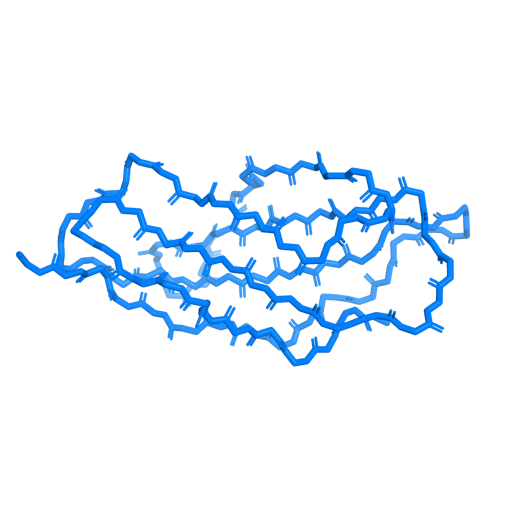GLN A N 1
ATOM 657 C CA . GLN A 1 89 ? -10.038 -1.890 18.615 1.00 92.56 89 GLN A CA 1
ATOM 658 C C . GLN A 1 89 ? -9.527 -0.944 19.699 1.00 92.56 89 GLN A C 1
ATOM 660 O O . GLN A 1 89 ? -8.382 -1.090 20.192 1.00 92.56 89 GLN A O 1
#

pLDDT: mean 97.22, std 2.26, range [88.44, 98.81]

Radius of gyration: 12.55 Å; chains: 1; bounding box: 29×18×39 Å